Protein AF-K2JN11-F1 (afdb_monomer)

Structure (mmCIF, N/CA/C/O backbone):
data_AF-K2JN11-F1
#
_entry.id   AF-K2JN11-F1
#
loop_
_atom_site.group_PDB
_atom_site.id
_atom_site.type_symbol
_atom_site.label_atom_id
_atom_site.label_alt_id
_atom_site.label_comp_id
_atom_site.label_asym_id
_atom_site.label_entity_id
_atom_site.label_seq_id
_atom_site.pdbx_PDB_ins_code
_atom_site.Cartn_x
_atom_site.Cartn_y
_atom_site.Cartn_z
_atom_site.occupancy
_atom_site.B_iso_or_equi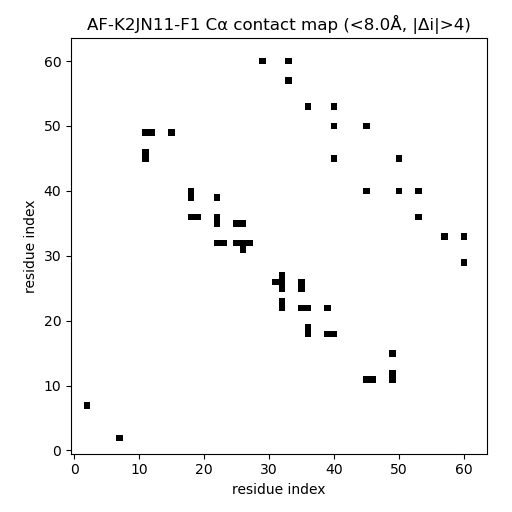v
_atom_site.auth_seq_id
_atom_site.auth_comp_id
_atom_site.auth_asym_id
_atom_site.auth_atom_id
_atom_site.pdbx_PDB_model_num
ATOM 1 N N 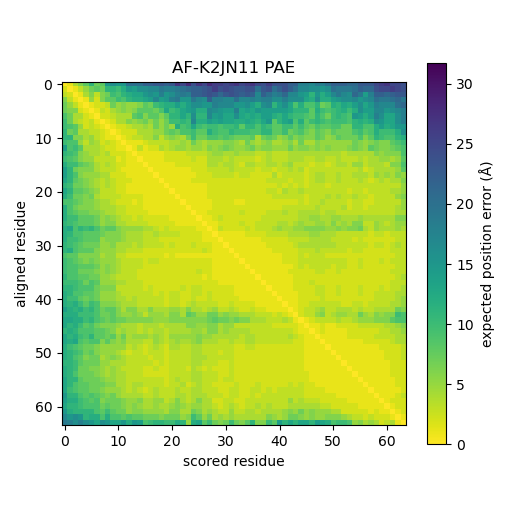. MET A 1 1 ? 18.616 -16.076 10.663 1.00 59.25 1 MET A N 1
ATOM 2 C CA . MET A 1 1 ? 19.168 -14.718 10.882 1.00 59.25 1 MET A CA 1
ATOM 3 C C . MET A 1 1 ? 18.032 -13.708 10.740 1.00 59.25 1 MET A C 1
ATOM 5 O O . MET A 1 1 ? 17.316 -13.796 9.753 1.00 59.25 1 MET A O 1
ATOM 9 N N . LYS A 1 2 ? 17.795 -12.817 11.719 1.00 59.53 2 LYS A N 1
ATOM 10 C CA . LYS A 1 2 ? 16.793 -11.739 11.585 1.00 59.53 2 LYS A CA 1
ATOM 11 C C . 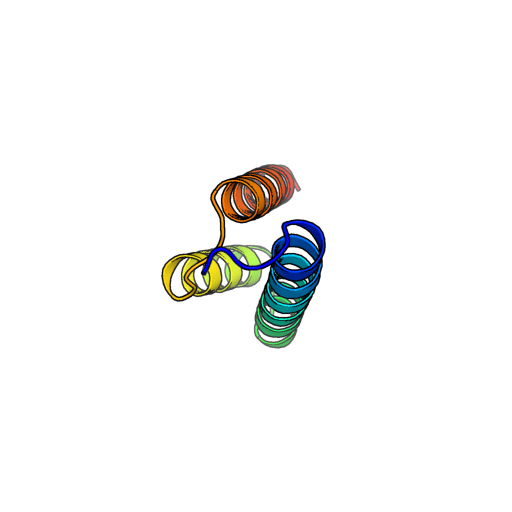LYS A 1 2 ? 17.425 -10.588 10.797 1.00 59.53 2 LYS A C 1
ATOM 13 O O . LYS A 1 2 ? 18.478 -10.099 11.191 1.00 59.53 2 LYS A O 1
ATOM 18 N N . LEU A 1 3 ? 16.808 -10.193 9.686 1.00 64.44 3 LEU A N 1
ATOM 19 C CA . LEU A 1 3 ? 17.268 -9.077 8.859 1.00 64.44 3 LEU A CA 1
ATOM 20 C C . LEU A 1 3 ? 17.153 -7.756 9.655 1.00 64.44 3 LEU A C 1
ATOM 22 O O . LEU A 1 3 ? 16.162 -7.598 10.380 1.00 64.44 3 LEU A O 1
ATOM 26 N N . PRO A 1 4 ? 18.126 -6.825 9.575 1.00 73.25 4 PRO A N 1
ATOM 27 C CA . PRO A 1 4 ? 18.090 -5.578 10.340 1.00 73.25 4 PRO A CA 1
ATOM 28 C C . PRO A 1 4 ? 16.808 -4.778 10.070 1.00 73.25 4 PRO A C 1
ATOM 30 O O . PRO A 1 4 ? 16.378 -4.630 8.929 1.00 73.25 4 PRO A O 1
ATOM 33 N N . LYS A 1 5 ? 16.197 -4.242 11.135 1.00 68.19 5 LYS A N 1
ATOM 34 C CA . LYS A 1 5 ? 14.894 -3.549 11.112 1.00 68.19 5 LYS A CA 1
ATOM 35 C C . LYS A 1 5 ? 14.812 -2.439 10.054 1.00 68.19 5 LYS A C 1
ATOM 37 O O . LYS A 1 5 ? 13.819 -2.364 9.341 1.00 68.19 5 LYS A O 1
ATOM 42 N N . ALA A 1 6 ? 15.880 -1.657 9.898 1.00 64.69 6 ALA A N 1
ATOM 43 C CA . ALA A 1 6 ? 15.961 -0.595 8.895 1.00 64.69 6 ALA A CA 1
ATOM 44 C C . ALA A 1 6 ? 15.861 -1.122 7.450 1.00 64.69 6 ALA A C 1
ATOM 46 O O . ALA A 1 6 ? 15.245 -0.482 6.600 1.00 64.69 6 ALA A O 1
ATOM 47 N N . LEU A 1 7 ? 16.412 -2.311 7.177 1.00 66.19 7 LEU A N 1
ATOM 48 C CA . LEU A 1 7 ? 16.299 -2.954 5.868 1.00 66.19 7 LEU A CA 1
ATOM 49 C C . LEU A 1 7 ? 14.865 -3.448 5.629 1.00 66.19 7 LEU A C 1
ATOM 51 O O . LEU A 1 7 ? 14.317 -3.223 4.556 1.00 66.19 7 LEU A O 1
ATOM 55 N N . ASN A 1 8 ? 14.214 -4.018 6.650 1.00 70.69 8 ASN A N 1
ATOM 56 C CA . ASN A 1 8 ? 12.810 -4.437 6.556 1.00 70.69 8 ASN A CA 1
ATOM 57 C C . ASN A 1 8 ? 11.863 -3.254 6.280 1.00 70.69 8 ASN A C 1
ATOM 59 O O . ASN A 1 8 ? 10.947 -3.380 5.472 1.00 70.69 8 ASN A O 1
ATOM 63 N N . GLU A 1 9 ? 12.085 -2.104 6.921 1.00 69.44 9 GLU A N 1
ATOM 64 C CA . GLU A 1 9 ? 11.249 -0.907 6.756 1.00 69.44 9 GLU A CA 1
ATOM 65 C C . GLU A 1 9 ? 11.460 -0.233 5.393 1.00 69.44 9 GLU A C 1
ATOM 67 O O . GLU A 1 9 ? 10.483 0.099 4.719 1.00 69.44 9 GLU A O 1
ATOM 72 N N . ALA A 1 10 ? 12.710 -0.104 4.935 1.00 76.19 10 ALA A N 1
ATOM 73 C CA . ALA A 1 10 ? 13.014 0.435 3.609 1.00 76.19 10 ALA A CA 1
ATOM 74 C C . ALA A 1 10 ? 12.445 -0.450 2.484 1.00 76.19 10 ALA A C 1
ATOM 76 O O . ALA A 1 10 ? 11.838 0.056 1.535 1.00 76.19 10 ALA A O 1
ATOM 77 N N . THR A 1 11 ? 12.574 -1.776 2.606 1.00 80.12 11 THR A N 1
ATOM 78 C CA . THR A 1 11 ? 12.000 -2.726 1.643 1.00 80.12 11 THR A CA 1
ATOM 79 C C . THR A 1 11 ? 10.470 -2.702 1.667 1.00 80.12 11 THR A C 1
ATOM 81 O O . THR A 1 11 ? 9.848 -2.679 0.603 1.00 80.12 11 THR A O 1
ATOM 84 N N . ALA A 1 12 ? 9.846 -2.636 2.848 1.00 78.94 12 ALA A N 1
ATOM 85 C CA . ALA A 1 12 ? 8.391 -2.543 2.969 1.00 78.94 12 ALA A CA 1
ATOM 86 C C . ALA A 1 12 ? 7.837 -1.233 2.379 1.00 78.94 12 ALA A C 1
ATOM 88 O O . ALA A 1 12 ? 6.819 -1.259 1.686 1.00 78.94 12 ALA A O 1
ATOM 89 N N . GLY A 1 13 ? 8.525 -0.105 2.585 1.00 82.88 13 GLY A N 1
ATOM 90 C CA . GLY A 1 13 ? 8.156 1.186 2.001 1.00 82.88 13 GLY A CA 1
ATOM 91 C C . GLY A 1 13 ? 8.254 1.198 0.472 1.00 82.88 13 GLY A C 1
ATOM 92 O O . GLY A 1 13 ? 7.346 1.683 -0.206 1.00 82.88 13 GLY A O 1
ATOM 93 N N . ALA A 1 14 ? 9.312 0.605 -0.090 1.00 87.06 14 ALA A N 1
ATOM 94 C CA . ALA A 1 14 ? 9.468 0.471 -1.538 1.00 87.06 14 ALA A CA 1
ATOM 95 C C . ALA A 1 14 ? 8.378 -0.422 -2.157 1.00 87.06 14 ALA A C 1
ATOM 97 O O . ALA A 1 14 ? 7.799 -0.067 -3.188 1.00 87.06 14 ALA A O 1
ATOM 98 N N . ALA A 1 15 ? 8.058 -1.543 -1.505 1.00 86.06 15 ALA A N 1
ATOM 99 C CA . ALA A 1 15 ? 6.988 -2.432 -1.936 1.00 86.06 15 ALA A CA 1
ATOM 100 C C . ALA A 1 15 ? 5.623 -1.723 -1.888 1.00 86.06 15 ALA A C 1
ATOM 102 O O . ALA A 1 15 ? 4.895 -1.726 -2.881 1.00 86.06 15 ALA A O 1
ATOM 103 N N . LEU A 1 16 ? 5.304 -1.028 -0.792 1.00 88.12 16 LEU A N 1
ATOM 104 C CA . LEU A 1 16 ? 4.071 -0.246 -0.678 1.00 88.12 16 LEU A CA 1
ATOM 105 C C . LEU A 1 16 ? 3.955 0.802 -1.798 1.00 88.12 16 LEU A C 1
ATOM 107 O O . LEU A 1 16 ? 2.927 0.872 -2.473 1.00 88.12 16 LEU A O 1
ATOM 111 N N . LYS A 1 17 ? 5.029 1.561 -2.060 1.00 90.88 17 LYS A N 1
ATOM 112 C CA . LYS A 1 17 ? 5.076 2.560 -3.141 1.00 90.88 17 LYS A CA 1
ATOM 113 C C . LYS A 1 17 ? 4.784 1.943 -4.511 1.00 90.88 17 LYS A C 1
ATOM 115 O O . LYS A 1 17 ? 4.039 2.530 -5.295 1.00 90.88 17 LYS A O 1
ATOM 120 N N . TYR A 1 18 ? 5.348 0.770 -4.802 1.00 91.94 18 TYR A N 1
ATOM 121 C CA . TYR A 1 18 ? 5.081 0.054 -6.050 1.00 91.94 18 TYR A CA 1
ATOM 122 C C . TYR A 1 18 ? 3.601 -0.325 -6.184 1.00 91.94 18 TYR A C 1
ATOM 124 O O . TYR A 1 18 ? 2.997 -0.076 -7.226 1.00 91.94 18 TYR A O 1
ATOM 132 N N . HIS A 1 19 ? 3.005 -0.885 -5.130 1.00 89.44 19 HIS A N 1
ATOM 133 C CA . HIS A 1 19 ? 1.604 -1.304 -5.156 1.00 89.44 19 HIS A CA 1
ATOM 134 C C . HIS A 1 19 ? 0.639 -0.127 -5.310 1.00 89.44 19 HIS A C 1
ATOM 136 O O . HIS A 1 19 ? -0.281 -0.218 -6.120 1.00 89.44 19 HIS A O 1
ATOM 142 N N . ILE A 1 20 ? 0.888 0.993 -4.625 1.00 91.75 20 ILE A N 1
ATOM 143 C CA . ILE A 1 20 ? 0.092 2.217 -4.790 1.00 91.75 20 ILE A CA 1
ATOM 144 C C . ILE A 1 20 ? 0.205 2.741 -6.225 1.00 91.75 20 ILE A C 1
ATOM 146 O O . ILE A 1 20 ? -0.818 2.973 -6.865 1.00 91.75 20 ILE A O 1
ATOM 150 N N . LYS A 1 21 ? 1.427 2.863 -6.768 1.00 92.69 21 LYS A N 1
ATOM 151 C CA . LYS A 1 21 ? 1.643 3.316 -8.153 1.00 92.69 21 LYS A CA 1
ATOM 152 C C . LYS A 1 21 ? 0.890 2.429 -9.149 1.00 92.69 21 LYS A C 1
ATOM 154 O O . LYS A 1 21 ? 0.174 2.932 -10.006 1.00 92.69 21 LYS A O 1
ATOM 159 N N . ARG A 1 22 ? 0.994 1.110 -8.985 1.00 91.56 22 ARG A N 1
ATOM 160 C CA . ARG A 1 22 ? 0.340 0.133 -9.860 1.00 91.56 22 ARG A CA 1
ATOM 161 C C . ARG A 1 22 ? -1.184 0.151 -9.744 1.00 91.56 22 ARG A C 1
ATOM 163 O O . ARG A 1 22 ? -1.862 -0.081 -10.741 1.00 91.56 22 ARG A O 1
ATOM 170 N N . ALA A 1 23 ? -1.724 0.376 -8.547 1.00 91.62 23 ALA A N 1
ATOM 171 C CA . ALA A 1 23 ? -3.159 0.533 -8.346 1.00 91.62 23 ALA A CA 1
ATOM 172 C C . ALA A 1 23 ? -3.660 1.826 -9.008 1.00 91.62 23 ALA A C 1
ATOM 174 O O . ALA A 1 23 ? -4.668 1.777 -9.707 1.00 91.62 23 ALA A O 1
ATOM 175 N N . LEU A 1 24 ? -2.932 2.941 -8.878 1.00 92.31 24 LEU A N 1
ATOM 176 C CA . LEU A 1 24 ? -3.268 4.213 -9.534 1.00 92.31 24 LEU A CA 1
ATOM 177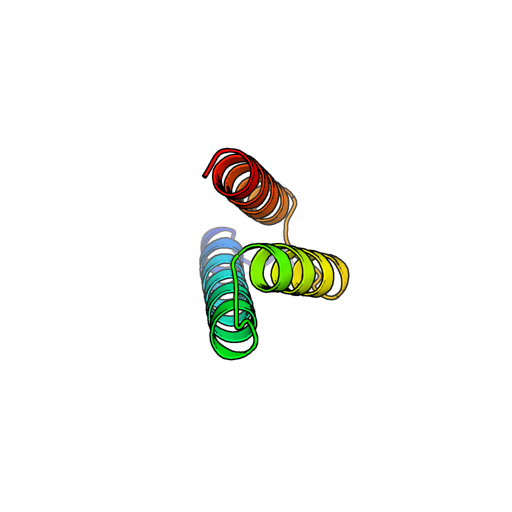 C C . LEU A 1 24 ? -3.268 4.094 -11.062 1.00 92.31 24 LEU A C 1
ATOM 179 O O . LEU A 1 24 ? -4.249 4.453 -11.698 1.00 92.31 24 LEU A O 1
ATOM 183 N N . GLU A 1 25 ? -2.212 3.527 -11.649 1.00 94.31 25 GLU A N 1
ATOM 184 C CA . GLU A 1 25 ? -2.076 3.366 -13.109 1.00 94.31 25 GLU A CA 1
ATOM 185 C C . GLU A 1 25 ? -3.196 2.530 -13.748 1.00 94.31 25 GLU A C 1
ATOM 187 O O . GLU A 1 25 ? -3.432 2.624 -14.948 1.00 94.31 25 GLU A O 1
ATOM 192 N N . ARG A 1 26 ? -3.867 1.681 -12.964 1.00 91.75 26 ARG A N 1
ATOM 193 C CA . ARG A 1 26 ? -4.913 0.763 -13.441 1.00 91.75 26 ARG A CA 1
ATOM 194 C C . ARG A 1 26 ? -6.329 1.237 -13.172 1.00 91.75 26 ARG A C 1
ATOM 196 O O . ARG A 1 26 ? -7.271 0.548 -13.562 1.00 91.75 26 ARG A O 1
ATOM 203 N N . SER A 1 27 ? -6.476 2.347 -12.467 1.00 95.62 27 SER A N 1
ATOM 204 C CA . SER A 1 27 ? -7.765 2.795 -11.963 1.00 95.62 27 SER A CA 1
A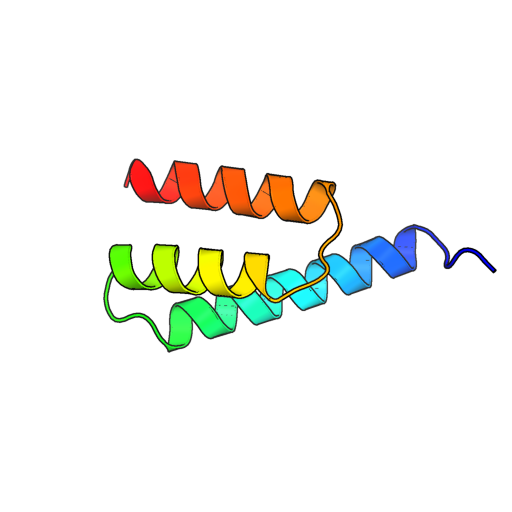TOM 205 C C . SER A 1 27 ? -8.226 4.018 -12.727 1.00 95.62 27 SER A C 1
ATOM 207 O O . SER A 1 27 ? -7.467 4.963 -12.916 1.00 95.62 27 SER A O 1
ATOM 209 N N . HIS A 1 28 ? -9.485 3.999 -13.155 1.00 93.44 28 HIS A N 1
ATOM 210 C CA . HIS A 1 28 ? -10.093 5.096 -13.912 1.00 93.44 28 HIS A CA 1
ATOM 211 C C . HIS A 1 28 ? -10.955 6.001 -13.022 1.00 93.44 28 HIS A C 1
ATOM 213 O O . HIS A 1 28 ? -11.399 7.062 -13.449 1.00 93.44 28 HIS A O 1
ATOM 219 N N . ASN A 1 29 ? -11.203 5.576 -11.783 1.00 93.44 29 ASN A N 1
ATOM 220 C CA . ASN A 1 29 ? -11.930 6.306 -10.753 1.00 93.44 29 ASN A CA 1
ATOM 221 C C . ASN A 1 29 ? -11.457 5.852 -9.358 1.00 93.44 29 ASN A C 1
ATOM 223 O O . ASN A 1 29 ? -10.669 4.911 -9.216 1.00 93.44 29 ASN A O 1
ATOM 227 N N . ILE A 1 30 ? -11.950 6.536 -8.327 1.00 90.81 30 ILE A N 1
ATOM 228 C CA . ILE A 1 30 ? -11.566 6.313 -6.929 1.00 90.81 30 ILE A CA 1
ATOM 229 C C . ILE A 1 30 ? -11.980 4.917 -6.436 1.00 90.81 30 ILE A C 1
ATOM 231 O O . ILE A 1 30 ? -11.197 4.244 -5.767 1.00 90.81 30 ILE A O 1
ATOM 235 N N . SER A 1 31 ? -13.173 4.443 -6.803 1.00 91.06 31 SER A N 1
ATOM 236 C CA . SER A 1 31 ? -13.663 3.121 -6.394 1.00 91.06 31 SER A CA 1
ATOM 237 C C . SER A 1 31 ? -12.805 1.984 -6.961 1.00 91.06 31 SER A C 1
ATOM 239 O O . SER A 1 31 ? -12.477 1.036 -6.242 1.00 91.06 31 SER A O 1
ATOM 241 N N . ASP A 1 32 ? -12.384 2.099 -8.223 1.00 92.75 32 ASP A N 1
ATOM 242 C CA . ASP A 1 32 ? -11.457 1.159 -8.855 1.00 92.75 32 ASP A CA 1
ATOM 243 C C . ASP A 1 32 ? -10.101 1.161 -8.147 1.00 92.75 32 ASP A C 1
ATOM 245 O O . ASP A 1 32 ? -9.541 0.093 -7.883 1.00 92.75 32 ASP A O 1
ATOM 249 N N . PHE A 1 33 ? -9.610 2.344 -7.768 1.00 94.38 33 PHE A N 1
ATOM 250 C CA . PHE 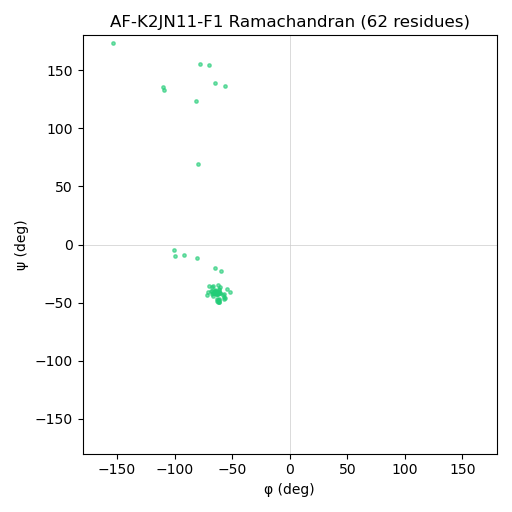A 1 33 ? -8.355 2.484 -7.036 1.00 94.38 33 PHE A CA 1
ATOM 251 C C . PHE A 1 33 ? -8.393 1.774 -5.686 1.00 94.38 33 PHE A C 1
ATOM 253 O O . PHE A 1 33 ? -7.509 0.955 -5.414 1.00 94.38 33 PHE A O 1
ATOM 260 N N . SER A 1 34 ? -9.433 2.001 -4.881 1.00 92.00 34 SER A N 1
ATOM 261 C CA . SER A 1 34 ? -9.607 1.312 -3.598 1.00 92.00 34 SER A CA 1
ATOM 262 C C . SER A 1 34 ? -9.631 -0.208 -3.766 1.00 92.00 34 SER A C 1
ATOM 264 O O . SER A 1 34 ? -8.921 -0.921 -3.055 1.00 92.00 34 SER A O 1
ATOM 266 N N . LYS A 1 35 ? -10.366 -0.717 -4.764 1.00 92.75 35 LYS A N 1
ATOM 267 C CA . LYS A 1 35 ? -10.441 -2.157 -5.048 1.00 92.75 35 LYS A CA 1
ATOM 268 C C . LYS A 1 35 ? -9.082 -2.740 -5.453 1.00 92.75 35 LYS A C 1
ATOM 270 O O . LYS A 1 35 ? -8.710 -3.822 -5.000 1.00 92.75 35 LYS A O 1
ATOM 275 N N . GLN A 1 36 ? -8.318 -2.046 -6.299 1.00 91.69 36 GLN A N 1
ATOM 276 C CA . GLN A 1 36 ? -6.992 -2.504 -6.736 1.00 91.69 36 GLN A CA 1
ATOM 277 C C . GLN A 1 36 ? -5.946 -2.441 -5.618 1.00 91.69 36 GLN A C 1
ATOM 279 O O . GLN A 1 36 ? -5.070 -3.312 -5.546 1.00 91.69 36 GLN A O 1
ATOM 284 N N . LEU A 1 37 ? -6.030 -1.434 -4.746 1.00 91.56 37 LEU A N 1
ATOM 285 C CA . LEU A 1 37 ? -5.166 -1.301 -3.579 1.00 91.56 37 LEU A CA 1
ATOM 286 C C . LEU A 1 37 ? -5.429 -2.429 -2.571 1.00 91.56 37 LEU A C 1
ATOM 288 O O . LEU A 1 37 ? -4.479 -3.059 -2.109 1.00 91.56 37 LEU A O 1
ATOM 292 N N . GLU A 1 38 ? -6.695 -2.750 -2.301 1.00 90.88 38 GLU A N 1
ATOM 293 C CA . GLU A 1 38 ? -7.081 -3.861 -1.424 1.00 90.88 38 GLU A CA 1
ATOM 294 C C . GLU A 1 38 ? -6.617 -5.220 -1.973 1.00 90.88 38 GLU A C 1
ATOM 296 O O . GLU A 1 38 ? -5.957 -5.985 -1.267 1.00 90.88 38 GLU A O 1
ATOM 301 N N . LEU A 1 39 ? -6.850 -5.492 -3.263 1.00 92.44 39 LEU A N 1
ATOM 302 C CA . LEU A 1 39 ? -6.363 -6.714 -3.917 1.00 92.44 39 LEU A CA 1
ATOM 303 C C . LEU A 1 39 ? -4.832 -6.819 -3.893 1.00 92.44 39 LEU A C 1
ATOM 305 O O . LEU A 1 39 ? -4.279 -7.912 -3.761 1.00 92.44 39 LEU A O 1
ATOM 309 N N . SER A 1 40 ? -4.140 -5.690 -4.040 1.00 88.56 40 SER A N 1
ATOM 310 C CA . SER A 1 4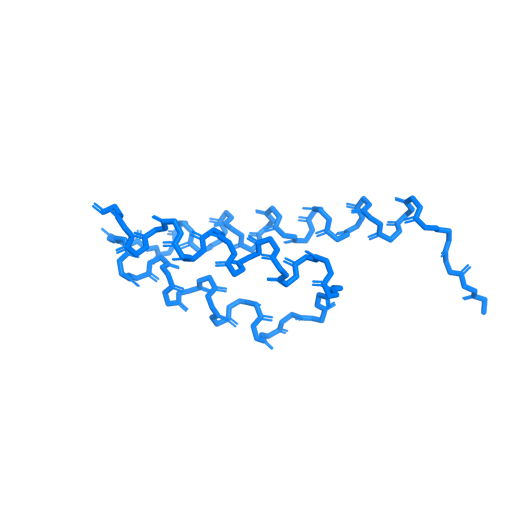0 ? -2.682 -5.627 -3.945 1.00 88.56 40 SER A CA 1
ATOM 311 C C . SER A 1 40 ? -2.191 -5.926 -2.532 1.00 88.56 40 SER A C 1
ATOM 313 O O . SER A 1 40 ? -1.224 -6.664 -2.379 1.00 88.56 40 SER A O 1
ATOM 315 N N . ALA A 1 41 ? -2.865 -5.394 -1.513 1.00 89.38 41 ALA A N 1
ATOM 316 C CA . ALA A 1 41 ? -2.538 -5.642 -0.115 1.00 89.38 41 ALA A CA 1
ATOM 317 C C . ALA A 1 41 ? -2.732 -7.114 0.270 1.00 89.38 41 ALA A C 1
ATOM 319 O O . ALA A 1 41 ? -1.866 -7.686 0.920 1.00 89.38 41 ALA A O 1
ATOM 320 N N . GLN A 1 42 ? -3.816 -7.744 -0.194 1.00 87.88 42 GLN A N 1
ATOM 321 C CA . GLN A 1 42 ? -4.099 -9.162 0.059 1.00 87.88 42 GLN A CA 1
ATOM 322 C C . GLN A 1 42 ? -3.094 -10.108 -0.612 1.00 87.88 42 GLN A C 1
ATOM 324 O O . GLN A 1 42 ? -2.770 -11.158 -0.064 1.00 87.88 42 GLN A O 1
ATOM 329 N N . LYS A 1 43 ? -2.603 -9.757 -1.808 1.00 87.06 43 LYS A N 1
ATOM 330 C CA . LYS A 1 43 ? -1.640 -10.582 -2.558 1.00 87.06 43 LYS A CA 1
ATOM 331 C C . LYS A 1 43 ? -0.195 -10.420 -2.089 1.00 87.06 43 LYS A C 1
ATOM 333 O O . LYS A 1 43 ? 0.659 -11.199 -2.511 1.00 87.06 43 LYS A O 1
ATOM 338 N N . SER A 1 44 ? 0.086 -9.424 -1.257 1.00 85.31 44 SER A N 1
ATOM 339 C CA . SER A 1 44 ? 1.439 -9.086 -0.829 1.00 85.31 44 SER A CA 1
ATOM 340 C C . SER A 1 44 ? 1.657 -9.418 0.640 1.00 85.31 44 SER A C 1
ATOM 342 O O . SER A 1 44 ? 0.849 -9.084 1.499 1.00 85.31 44 SER A O 1
ATOM 344 N N . HIS A 1 45 ? 2.797 -10.034 0.953 1.00 83.69 45 HIS A N 1
ATOM 345 C CA . HIS A 1 45 ? 3.199 -10.332 2.330 1.00 83.69 45 HIS A CA 1
ATOM 346 C C . HIS A 1 45 ? 3.778 -9.087 3.013 1.00 83.69 45 HIS A C 1
ATOM 348 O O . HIS A 1 45 ? 4.981 -8.981 3.255 1.00 83.69 45 HIS A O 1
ATOM 354 N N . PHE A 1 46 ? 2.916 -8.111 3.278 1.00 85.31 46 PHE A N 1
ATOM 355 C CA . PHE A 1 46 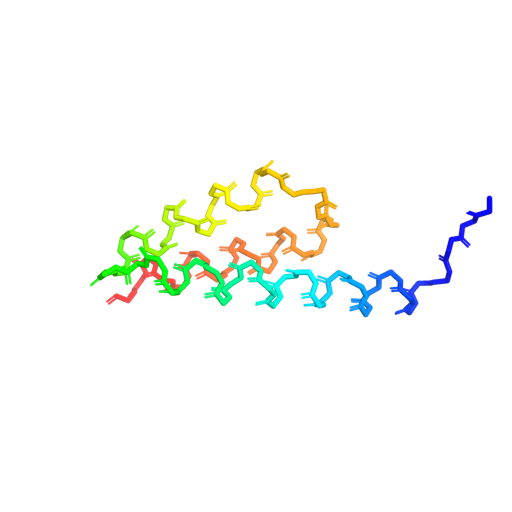? 3.288 -6.883 3.964 1.00 85.31 46 PHE A CA 1
ATOM 356 C C . PHE A 1 46 ? 3.420 -7.071 5.476 1.00 85.31 46 PHE A C 1
ATOM 358 O O . PHE A 1 46 ? 2.810 -7.950 6.078 1.00 85.31 46 PHE A O 1
ATOM 365 N N . SER A 1 47 ? 4.215 -6.200 6.103 1.00 86.81 47 SER A N 1
ATOM 366 C CA . SER A 1 47 ? 4.286 -6.125 7.563 1.00 86.81 47 SER A CA 1
ATOM 367 C C . SER A 1 47 ? 2.989 -5.553 8.147 1.00 86.81 47 SER A C 1
ATOM 369 O O . SER A 1 47 ? 2.325 -4.747 7.493 1.00 86.81 47 SER A O 1
ATOM 371 N N . ASN A 1 48 ? 2.668 -5.882 9.403 1.00 86.75 48 ASN A N 1
ATOM 372 C CA . ASN A 1 48 ? 1.477 -5.356 10.089 1.00 86.75 48 ASN A CA 1
ATOM 373 C C . ASN A 1 48 ? 1.416 -3.818 10.087 1.00 86.75 48 ASN A C 1
ATOM 375 O O . ASN A 1 48 ? 0.350 -3.244 9.889 1.00 86.75 48 ASN A O 1
ATOM 379 N N . ASN A 1 49 ? 2.560 -3.141 10.242 1.00 86.56 49 ASN A N 1
ATOM 380 C CA . ASN A 1 49 ? 2.615 -1.677 10.183 1.00 86.56 49 ASN A CA 1
ATOM 381 C C . ASN A 1 49 ? 2.248 -1.152 8.789 1.00 86.56 49 ASN A C 1
ATOM 383 O O . ASN A 1 49 ? 1.538 -0.161 8.666 1.00 86.56 49 ASN A O 1
ATOM 387 N N . THR A 1 50 ? 2.710 -1.824 7.734 1.00 86.88 50 THR A N 1
ATOM 388 C CA . THR A 1 50 ? 2.388 -1.460 6.349 1.00 86.88 50 THR A CA 1
ATOM 389 C C . THR A 1 50 ? 0.911 -1.703 6.042 1.00 86.88 50 THR A C 1
ATOM 391 O O . THR A 1 50 ? 0.288 -0.870 5.392 1.00 86.88 50 THR A O 1
ATOM 394 N N . LEU A 1 51 ? 0.336 -2.802 6.541 1.00 90.25 51 LEU A N 1
ATOM 395 C CA . LEU A 1 51 ? -1.097 -3.083 6.413 1.00 90.25 51 LEU A CA 1
ATOM 396 C C . LEU A 1 51 ? -1.944 -1.995 7.084 1.00 90.25 51 LEU A C 1
ATOM 398 O O . LEU A 1 51 ? -2.903 -1.527 6.478 1.00 90.25 51 LEU A O 1
ATOM 402 N N . LYS A 1 52 ? -1.536 -1.521 8.268 1.00 91.06 52 LYS A N 1
ATOM 403 C CA . LYS A 1 52 ? -2.209 -0.415 8.960 1.00 91.06 52 LYS A CA 1
ATOM 404 C C . LYS A 1 52 ? -2.197 0.886 8.144 1.00 91.06 52 LYS A C 1
ATOM 406 O O . LYS A 1 52 ? -3.221 1.549 8.039 1.00 91.06 52 LYS A O 1
ATOM 411 N N . ILE A 1 53 ? -1.072 1.221 7.506 1.00 90.50 53 ILE A N 1
ATOM 412 C CA . ILE A 1 53 ? -0.983 2.398 6.618 1.00 90.50 53 ILE A CA 1
ATOM 413 C C . ILE A 1 53 ? -1.938 2.258 5.421 1.00 90.50 53 ILE A C 1
ATOM 415 O O . ILE A 1 53 ? -2.600 3.222 5.041 1.00 90.50 53 ILE A O 1
ATOM 419 N N . ILE A 1 54 ? -2.020 1.067 4.819 1.00 90.31 54 ILE A N 1
ATOM 420 C CA . ILE A 1 54 ? -2.942 0.803 3.702 1.00 90.31 54 ILE A CA 1
ATOM 421 C C . ILE A 1 54 ? -4.402 0.955 4.153 1.00 90.31 54 ILE A C 1
ATOM 423 O O . ILE A 1 54 ? -5.215 1.512 3.418 1.00 90.31 54 ILE A O 1
ATOM 427 N N . GLU A 1 55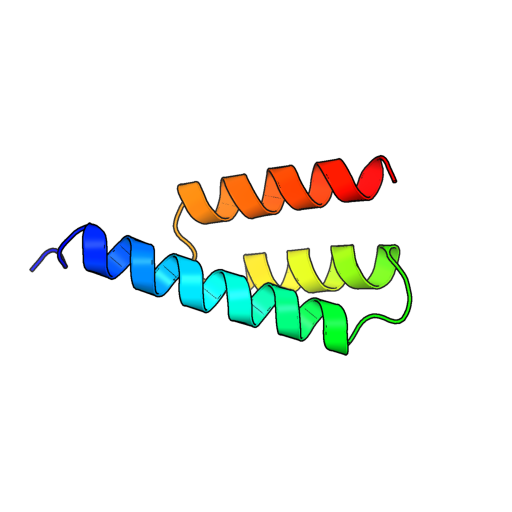 ? -4.737 0.474 5.349 1.00 91.19 55 GLU A N 1
ATOM 428 C CA . GLU A 1 55 ? -6.071 0.610 5.935 1.00 91.19 55 GLU A CA 1
ATOM 429 C C . GLU A 1 55 ? -6.446 2.080 6.175 1.00 91.19 55 GLU A C 1
ATOM 431 O O . GLU A 1 55 ? -7.512 2.516 5.739 1.00 91.19 55 GLU A O 1
ATOM 436 N N . GLU A 1 56 ? -5.560 2.862 6.800 1.00 92.50 56 GLU A N 1
ATOM 437 C CA . GLU A 1 56 ? -5.755 4.302 7.022 1.00 92.50 56 GLU A CA 1
ATOM 438 C C . GLU A 1 56 ? -5.959 5.051 5.695 1.00 92.50 56 GLU A C 1
ATOM 440 O O . GLU A 1 56 ? -6.888 5.853 5.570 1.00 92.50 56 GLU A O 1
ATOM 445 N N . LEU A 1 57 ? -5.157 4.728 4.673 1.00 91.00 57 LEU A N 1
ATOM 446 C CA . LEU A 1 57 ? -5.297 5.284 3.328 1.00 91.00 57 LEU A CA 1
ATOM 447 C C . LEU A 1 57 ? -6.656 4.931 2.702 1.00 91.00 57 LEU A C 1
ATOM 449 O O . LEU A 1 57 ? -7.348 5.814 2.200 1.00 91.00 57 LEU A O 1
ATOM 453 N N . ASN A 1 58 ? -7.070 3.662 2.764 1.00 89.88 58 ASN A N 1
ATOM 454 C CA . ASN A 1 58 ? -8.369 3.214 2.252 1.00 89.88 58 ASN A CA 1
ATOM 455 C C . ASN A 1 58 ? -9.545 3.892 2.963 1.00 89.88 58 ASN A C 1
ATOM 457 O O . ASN A 1 58 ? -10.539 4.230 2.320 1.00 89.88 58 ASN A O 1
ATOM 461 N N . ASN A 1 59 ? -9.440 4.109 4.272 1.00 91.38 59 ASN A N 1
ATOM 462 C CA . ASN A 1 59 ? -10.471 4.806 5.030 1.00 91.38 59 ASN A CA 1
ATOM 463 C C . ASN A 1 59 ? -10.543 6.290 4.654 1.00 91.38 59 ASN A C 1
ATOM 465 O O . ASN A 1 59 ? -11.647 6.794 4.480 1.00 91.38 59 ASN A O 1
ATOM 469 N N . GLY A 1 60 ? -9.403 6.960 4.450 1.00 90.69 60 GLY A N 1
ATOM 470 C CA . GLY A 1 60 ? -9.368 8.340 3.956 1.00 90.69 60 GLY A CA 1
ATOM 471 C C . GLY A 1 60 ? -9.995 8.491 2.567 1.00 90.69 60 GLY A C 1
ATOM 472 O O . GLY A 1 60 ? -10.746 9.430 2.332 1.00 90.69 60 GLY A O 1
ATOM 473 N N . ILE A 1 61 ? -9.762 7.525 1.673 1.00 88.88 61 ILE A N 1
ATOM 474 C CA . ILE A 1 61 ? -10.352 7.514 0.328 1.00 88.88 61 ILE A CA 1
ATOM 475 C C . ILE A 1 61 ? -11.878 7.374 0.369 1.00 88.88 61 ILE A C 1
ATOM 477 O O . ILE A 1 61 ? -12.562 8.027 -0.403 1.00 88.88 61 ILE A O 1
ATOM 481 N N . LYS A 1 62 ? -12.431 6.556 1.273 1.00 84.88 62 LYS A N 1
ATOM 482 C CA . LYS A 1 62 ? -13.892 6.399 1.419 1.00 84.88 62 LYS A CA 1
ATOM 483 C C . LYS A 1 62 ? -14.604 7.674 1.886 1.00 84.88 62 LYS A C 1
ATOM 485 O O . LYS A 1 62 ? -15.821 7.746 1.765 1.00 84.88 62 LYS A O 1
ATOM 490 N N . GLN A 1 63 ? -13.870 8.612 2.485 1.00 83.31 63 GLN A N 1
ATOM 491 C CA . GLN A 1 63 ? -14.400 9.898 2.948 1.00 83.31 63 GLN A CA 1
ATOM 492 C C . GLN A 1 63 ? -14.283 11.010 1.892 1.00 83.31 63 GLN A C 1
ATOM 494 O O . GLN A 1 63 ? -14.809 12.097 2.121 1.00 83.31 63 GLN A O 1
ATOM 499 N N . ALA A 1 64 ? -13.570 10.761 0.787 1.00 74.56 64 ALA A N 1
ATOM 500 C CA . ALA A 1 64 ? -13.393 11.693 -0.327 1.00 74.56 64 ALA A CA 1
ATOM 501 C C . ALA A 1 64 ? -14.480 11.494 -1.391 1.00 74.56 64 ALA A C 1
ATOM 503 O O . ALA A 1 64 ? -14.920 12.519 -1.955 1.00 74.56 64 ALA A O 1
#

Sequence (64 aa):
MKLPKALNEATAGAALKYHIKRALERSHNISDFSKQLELSAQKSHFSNNTLKIIEELNNGIKQA

Radius of gyration: 12.64 Å; Cα contacts (8 Å, |Δi|>4): 29; chains: 1; bounding box: 34×26×26 Å

Solvent-accessible surface area (backbone atoms only — not comparable to full-atom values): 3759 Å² total; per-residue (Å²): 134,84,75,58,66,70,58,55,51,53,52,49,51,53,51,52,52,50,45,50,51,55,17,52,78,72,32,94,47,71,70,50,24,52,53,40,41,51,55,45,52,74,75,42,97,68,53,73,71,57,50,50,52,53,50,55,50,50,55,54,56,76,76,107

Foldseek 3Di:
DDDDPVVLVVVLVVLLVVQLVVLVVPDPDLVSSLVSLVVSLVVDPHDPVSVVVSVVVSVVSVVD

Organism: NCBI:txid1145113

pLDDT: mean 85.79, std 9.07, range [59.25, 95.62]

Mean predicted aligned error: 5.14 Å

Secondary structure (DSSP, 8-state):
-PPPHHHHHHHHHHHHHHHHHHHHHT-SSHHHHHHHHHHHHHHS---HHHHHHHHHHHHHHHT-